Protein AF-A0A371QA89-F1 (afdb_monomer_lite)

Foldseek 3Di:
DVCPVCVLVVLLVVLVVVVVVCLVVVAQEEEAEQPCCPPNVDDLLSNLVSNCCQAHDPHVCDVVHPYYHHPYDDPDPVDPNVVSNVVRD

InterPro domains:
  IPR012664 Conserved hypothetical protein CHP02452 [TIGR02452] (4-86)
  IPR043472 Macro domain-like [G3DSA:3.40.220.10] (2-89)

Secondary structure (DSSP, 8-state):
-TTGGGHHHHHHHHHHHHHHHHHHTT--EEEE--TT-STT---HHHHHHHHHHHHSTT-TTTT-SSEEEE------TT-HHHHHHHHH-

Organism: Streptomyces inhibens (NCBI:txid2293571)

Radius of gyration: 13.27 Å; chains: 1; bounding box: 38×32×31 Å

Sequence (89 aa):
PAEAGRVPAALAARAERVLEAAAAGGHGQLVLGAWGCGVFRNEPADVAGAFAAALLNGGRFAGRFDRVVFAVLDRREDSPTRAAFAEVF

pLDDT: mean 96.03, std 4.85, range [64.12, 98.81]

Structure (mmCIF, N/CA/C/O backbone):
data_AF-A0A371QA89-F1
#
_entry.id   AF-A0A371QA89-F1
#
loop_
_atom_site.group_PDB
_atom_site.id
_atom_site.type_symbol
_atom_site.label_atom_id
_atom_site.label_alt_id
_atom_site.label_comp_id
_atom_site.label_asym_id
_atom_site.label_entity_id
_atom_site.label_seq_id
_atom_site.pdbx_PDB_ins_code
_atom_site.Cartn_x
_atom_site.Cartn_y
_atom_site.Cartn_z
_atom_site.occupancy
_atom_site.B_iso_or_equiv
_atom_site.auth_seq_id
_atom_site.auth_comp_id
_atom_site.auth_asym_id
_atom_site.auth_atom_id
_atom_site.pdbx_PDB_model_num
ATOM 1 N N . PRO A 1 1 ? 23.075 5.654 -8.637 1.00 64.12 1 PRO A N 1
ATOM 2 C CA . PRO A 1 1 ? 23.540 4.638 -7.656 1.00 64.12 1 PRO A CA 1
ATOM 3 C C . PRO A 1 1 ? 23.728 5.201 -6.242 1.00 64.12 1 PRO A C 1
ATOM 5 O O . PRO A 1 1 ? 23.180 4.627 -5.313 1.00 64.12 1 PRO A O 1
ATOM 8 N N . ALA A 1 2 ? 24.438 6.328 -6.086 1.00 81.00 2 ALA A N 1
ATOM 9 C CA . ALA A 1 2 ? 24.776 6.905 -4.777 1.00 81.00 2 ALA A CA 1
ATOM 10 C C . ALA A 1 2 ? 23.560 7.200 -3.869 1.00 81.00 2 ALA A C 1
ATOM 12 O O . ALA A 1 2 ? 23.630 6.997 -2.666 1.00 81.00 2 ALA A O 1
ATOM 13 N N . GLU A 1 3 ? 22.418 7.584 -4.445 1.00 86.38 3 GLU A N 1
ATOM 14 C CA . GLU A 1 3 ? 21.208 7.929 -3.680 1.00 86.38 3 GLU A CA 1
ATOM 15 C C . GLU A 1 3 ? 20.256 6.741 -3.432 1.00 86.38 3 GLU A C 1
ATOM 17 O O . GLU A 1 3 ? 19.214 6.916 -2.803 1.00 86.38 3 GLU A O 1
ATOM 22 N N . ALA A 1 4 ? 20.568 5.532 -3.920 1.00 82.12 4 ALA A N 1
ATOM 23 C CA . ALA A 1 4 ? 19.643 4.392 -3.855 1.00 82.12 4 ALA A CA 1
ATOM 24 C C . ALA A 1 4 ? 19.252 4.022 -2.411 1.00 82.12 4 ALA A C 1
ATOM 26 O O . ALA A 1 4 ? 18.101 3.678 -2.155 1.00 82.12 4 ALA A O 1
ATOM 27 N N . GLY A 1 5 ? 20.164 4.202 -1.450 1.00 89.06 5 GLY A N 1
ATOM 28 C CA . GLY A 1 5 ? 19.888 3.975 -0.028 1.00 89.06 5 GLY A CA 1
ATOM 29 C C . GLY A 1 5 ? 18.813 4.893 0.570 1.00 89.06 5 GLY A C 1
ATOM 30 O O . GLY A 1 5 ? 18.319 4.625 1.659 1.00 89.06 5 GLY A O 1
ATOM 31 N N . ARG A 1 6 ? 18.405 5.963 -0.128 1.00 93.38 6 ARG A N 1
ATOM 32 C CA . ARG A 1 6 ? 17.340 6.874 0.328 1.00 93.38 6 ARG A CA 1
ATOM 33 C C . ARG A 1 6 ? 15.941 6.421 -0.077 1.00 93.38 6 ARG A C 1
ATOM 35 O O . ARG A 1 6 ? 14.965 6.997 0.405 1.00 93.38 6 ARG A O 1
ATOM 42 N N . VAL A 1 7 ? 15.828 5.423 -0.956 1.00 92.88 7 VAL A N 1
ATOM 43 C CA . VAL A 1 7 ? 14.538 4.948 -1.473 1.00 92.88 7 VAL A CA 1
ATOM 44 C C . VAL A 1 7 ? 13.622 4.442 -0.352 1.00 92.88 7 VAL A C 1
ATOM 46 O O . VAL A 1 7 ? 12.490 4.930 -0.305 1.00 92.88 7 VAL A O 1
ATOM 49 N N . PRO A 1 8 ? 14.066 3.591 0.599 1.00 93.19 8 PRO A N 1
ATOM 50 C CA . PRO A 1 8 ? 13.187 3.102 1.665 1.00 93.19 8 PRO A CA 1
ATOM 51 C C . PRO A 1 8 ? 12.617 4.231 2.534 1.00 93.19 8 PRO A C 1
ATOM 53 O O . PRO A 1 8 ? 11.409 4.310 2.750 1.00 93.19 8 PRO A O 1
ATOM 56 N N . ALA A 1 9 ? 13.460 5.183 2.949 1.00 94.94 9 ALA A N 1
ATOM 57 C CA . ALA A 1 9 ? 13.019 6.333 3.740 1.00 94.94 9 ALA A CA 1
ATOM 58 C C . ALA A 1 9 ? 12.030 7.223 2.964 1.00 94.94 9 ALA A C 1
ATOM 60 O O . ALA A 1 9 ? 11.025 7.679 3.511 1.00 94.94 9 ALA A O 1
ATOM 61 N N . ALA A 1 10 ? 12.278 7.444 1.669 1.00 96.62 10 ALA A N 1
ATOM 62 C CA . ALA A 1 10 ? 11.371 8.204 0.815 1.00 96.62 10 ALA A CA 1
ATOM 63 C C . ALA A 1 10 ? 10.047 7.469 0.541 1.00 96.62 10 ALA A C 1
ATOM 65 O O . ALA A 1 10 ? 9.032 8.128 0.302 1.00 96.62 10 ALA A O 1
ATOM 66 N N . LEU A 1 11 ? 10.042 6.132 0.523 1.00 96.50 11 LEU A N 1
ATOM 67 C CA . LEU A 1 11 ? 8.828 5.320 0.415 1.00 96.50 11 LEU A CA 1
ATOM 68 C C . LEU A 1 11 ? 7.991 5.426 1.686 1.00 96.50 11 LEU A C 1
ATOM 70 O O . LEU A 1 11 ? 6.830 5.813 1.583 1.00 96.50 11 LEU A O 1
ATOM 74 N N . ALA A 1 12 ? 8.587 5.198 2.858 1.00 96.88 12 ALA A N 1
ATOM 75 C CA . ALA A 1 12 ? 7.906 5.321 4.148 1.00 96.88 12 ALA A CA 1
ATOM 76 C C . ALA A 1 12 ? 7.271 6.710 4.326 1.00 96.88 12 ALA A C 1
ATOM 78 O O . ALA A 1 12 ? 6.064 6.839 4.527 1.00 96.88 12 ALA A O 1
ATOM 79 N N . ALA A 1 13 ? 8.059 7.768 4.109 1.00 98.06 13 ALA A N 1
ATOM 80 C CA . ALA A 1 13 ? 7.592 9.143 4.250 1.00 98.06 13 ALA A CA 1
ATOM 81 C C . ALA A 1 13 ? 6.441 9.501 3.289 1.00 98.06 13 ALA A C 1
ATOM 83 O O . ALA A 1 13 ? 5.606 10.352 3.609 1.00 98.06 13 ALA A O 1
ATOM 84 N N . ARG A 1 14 ? 6.394 8.904 2.092 1.00 97.94 14 ARG A N 1
ATOM 85 C CA . ARG A 1 14 ? 5.304 9.141 1.133 1.00 97.94 14 ARG A CA 1
ATOM 86 C C . ARG A 1 14 ? 4.091 8.255 1.398 1.00 97.94 14 ARG A C 1
ATOM 88 O O . ARG A 1 14 ? 2.983 8.757 1.251 1.00 97.94 14 ARG A O 1
ATOM 95 N N . ALA A 1 15 ? 4.280 7.006 1.819 1.00 98.38 15 ALA A N 1
ATOM 96 C CA . ALA A 1 15 ? 3.188 6.126 2.231 1.00 98.38 15 ALA A CA 1
ATOM 97 C C . ALA A 1 15 ? 2.369 6.777 3.355 1.00 98.38 15 ALA A C 1
ATOM 99 O O . ALA A 1 15 ? 1.152 6.894 3.231 1.00 98.38 15 ALA A O 1
ATOM 100 N N . GLU A 1 16 ? 3.033 7.326 4.378 1.00 98.38 16 GLU A N 1
ATOM 101 C CA . GLU A 1 16 ? 2.354 8.080 5.439 1.00 98.38 16 GLU A CA 1
ATOM 102 C C . GLU A 1 16 ? 1.557 9.272 4.908 1.00 98.38 16 GLU A C 1
ATOM 104 O O . GLU A 1 16 ? 0.422 9.475 5.320 1.00 98.38 16 GLU A O 1
ATOM 109 N N . ARG A 1 17 ? 2.113 10.045 3.968 1.00 98.75 17 ARG A N 1
ATOM 110 C CA . ARG A 1 17 ? 1.419 11.205 3.383 1.00 98.75 17 ARG A CA 1
ATOM 111 C C . ARG A 1 17 ? 0.181 10.807 2.580 1.00 98.75 17 ARG A C 1
ATOM 113 O O . ARG A 1 17 ? -0.807 11.533 2.600 1.00 98.75 17 ARG A O 1
ATOM 120 N N . VAL A 1 18 ? 0.216 9.667 1.885 1.00 98.62 18 VAL A N 1
ATOM 121 C CA . VAL A 1 18 ? -0.964 9.126 1.188 1.00 98.62 18 VAL A CA 1
ATOM 122 C C . VAL A 1 18 ? -2.061 8.783 2.196 1.00 98.62 18 VAL A C 1
ATOM 124 O O . VAL A 1 18 ? -3.212 9.171 2.004 1.00 98.62 18 VAL A O 1
ATOM 127 N N . LEU A 1 19 ? -1.706 8.104 3.290 1.00 98.75 19 LEU A N 1
ATOM 128 C CA . LEU A 1 19 ? -2.653 7.755 4.351 1.00 98.75 19 LEU A CA 1
ATOM 129 C C . LEU A 1 19 ? -3.176 9.001 5.079 1.00 98.75 19 LEU A C 1
ATOM 131 O O . LEU A 1 19 ? -4.366 9.095 5.362 1.00 98.75 19 LEU A O 1
ATOM 135 N N . GLU A 1 20 ? -2.318 9.988 5.324 1.00 98.75 20 GLU A N 1
ATOM 136 C CA . GLU A 1 20 ? -2.686 11.273 5.919 1.00 98.75 20 GLU A CA 1
ATOM 137 C C . GLU A 1 20 ? -3.710 12.017 5.068 1.00 98.75 20 GLU A C 1
ATOM 139 O O . GLU A 1 20 ? -4.742 12.443 5.584 1.00 98.75 20 GLU A O 1
ATOM 144 N N . ALA A 1 21 ? -3.470 12.112 3.758 1.00 98.81 21 ALA A N 1
ATOM 145 C CA . ALA A 1 21 ? -4.410 12.722 2.829 1.00 98.81 21 ALA A CA 1
ATOM 146 C C . ALA A 1 21 ? -5.757 11.982 2.825 1.00 98.81 21 ALA A C 1
ATOM 148 O O . ALA A 1 21 ? -6.810 12.617 2.873 1.00 98.81 21 ALA A O 1
ATOM 149 N N . ALA A 1 22 ? -5.736 10.646 2.832 1.00 98.62 22 ALA A N 1
ATOM 150 C CA . ALA A 1 22 ? -6.955 9.848 2.867 1.00 98.62 22 ALA A CA 1
ATOM 151 C C . ALA A 1 22 ? -7.748 10.037 4.173 1.00 98.62 22 ALA A C 1
ATOM 153 O O . ALA A 1 22 ? -8.970 10.203 4.146 1.00 98.62 22 ALA A O 1
ATOM 154 N N . ALA A 1 23 ? -7.053 10.070 5.312 1.00 98.50 23 ALA A N 1
ATOM 155 C CA . ALA A 1 23 ? -7.652 10.304 6.619 1.00 98.50 23 ALA A CA 1
ATOM 156 C C . ALA A 1 23 ? -8.231 11.722 6.741 1.00 98.50 23 ALA A C 1
ATOM 158 O O . ALA A 1 23 ? -9.331 11.883 7.274 1.00 98.50 23 ALA A O 1
ATOM 159 N N . ALA A 1 24 ? -7.523 12.736 6.235 1.00 98.50 24 ALA A N 1
ATOM 160 C CA . ALA A 1 24 ? -7.999 14.119 6.198 1.00 98.50 24 ALA A CA 1
ATOM 161 C C . ALA A 1 24 ? -9.225 14.280 5.284 1.00 98.50 24 ALA A C 1
ATOM 163 O O . ALA A 1 24 ? -10.127 15.052 5.593 1.00 98.50 24 ALA A O 1
ATOM 164 N N . GLY A 1 25 ? -9.289 13.504 4.198 1.00 98.38 25 GLY A N 1
ATOM 165 C CA . GLY A 1 25 ? -10.443 13.431 3.300 1.00 98.38 25 GLY A CA 1
ATOM 166 C C . GLY A 1 25 ? -11.643 12.650 3.851 1.00 98.38 25 GLY A C 1
ATOM 167 O O . GLY A 1 25 ? -12.670 12.573 3.184 1.00 98.38 25 GLY A O 1
ATOM 168 N N . GLY A 1 26 ? -11.542 12.056 5.046 1.00 98.06 26 GLY A N 1
ATOM 169 C CA . GLY A 1 26 ? -12.636 11.293 5.654 1.00 98.06 26 GLY A CA 1
ATOM 170 C C . GLY A 1 26 ? -12.885 9.921 5.018 1.00 98.06 26 GLY A C 1
ATOM 171 O O . GLY A 1 26 ? -13.940 9.330 5.236 1.00 98.06 26 GLY A O 1
ATOM 172 N N . HIS A 1 27 ? -11.938 9.386 4.245 1.00 98.50 27 HIS A N 1
ATOM 173 C CA . HIS A 1 27 ? -12.081 8.060 3.649 1.00 98.50 27 HIS A CA 1
ATOM 174 C C . HIS A 1 27 ? -11.843 6.967 4.697 1.00 98.50 27 HIS A C 1
ATOM 176 O O . HIS A 1 27 ? -10.751 6.867 5.250 1.00 98.50 27 HIS A O 1
ATOM 182 N N . GLY A 1 28 ? -12.857 6.136 4.955 1.00 97.56 28 GLY A N 1
ATOM 183 C CA . GLY A 1 28 ? -12.753 4.959 5.833 1.00 97.56 28 GLY A CA 1
ATOM 184 C C . GLY A 1 28 ? -12.264 3.693 5.120 1.00 97.56 28 GLY A C 1
ATOM 185 O O . GLY A 1 28 ? -11.765 2.776 5.765 1.00 97.56 28 GLY A O 1
ATOM 186 N N . GLN A 1 29 ? -12.360 3.635 3.788 1.00 98.62 29 GLN A N 1
ATOM 187 C CA . GLN A 1 29 ? -12.000 2.458 2.994 1.00 98.62 29 GLN A CA 1
ATOM 188 C C . GLN A 1 29 ? -10.991 2.809 1.905 1.00 98.62 29 GLN A C 1
ATOM 190 O O . GLN A 1 29 ? -11.218 3.744 1.138 1.00 98.62 29 GLN A O 1
ATOM 195 N N . LEU A 1 30 ? -9.903 2.041 1.815 1.00 98.75 30 LEU A N 1
ATOM 196 C CA . LEU A 1 30 ? -8.819 2.264 0.859 1.00 98.75 30 LEU A CA 1
ATOM 197 C C . LEU A 1 30 ? -8.565 1.039 -0.017 1.00 98.75 30 LEU A C 1
ATOM 199 O O . LEU A 1 30 ? -8.559 -0.097 0.459 1.00 98.75 30 LEU A O 1
ATOM 203 N N . VAL A 1 31 ? -8.261 1.295 -1.289 1.00 98.56 31 VAL A N 1
ATOM 204 C CA . VAL A 1 31 ? -7.643 0.321 -2.192 1.00 98.56 31 VAL A CA 1
ATOM 205 C C . VAL A 1 31 ? -6.241 0.816 -2.527 1.00 98.56 31 VAL A C 1
ATOM 207 O O . VAL A 1 31 ? -6.072 1.877 -3.125 1.00 98.56 31 VAL A O 1
ATOM 210 N N . LEU A 1 32 ? -5.244 0.047 -2.111 1.00 98.56 32 LEU A N 1
ATOM 211 C CA . LEU A 1 32 ? -3.819 0.270 -2.336 1.00 98.56 32 LEU A CA 1
ATOM 212 C C . LEU A 1 32 ? -3.259 -0.865 -3.210 1.00 98.56 32 LEU A C 1
ATOM 214 O O . LEU A 1 32 ? -4.007 -1.694 -3.728 1.00 98.56 32 LEU A O 1
ATOM 218 N N .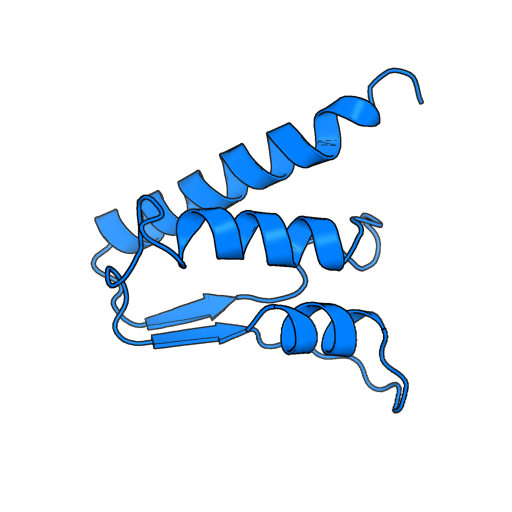 GLY A 1 33 ? -1.939 -0.933 -3.379 1.00 98.00 33 GLY A N 1
ATOM 219 C CA . GLY A 1 33 ? -1.301 -2.017 -4.122 1.00 98.00 33 GLY A CA 1
ATOM 220 C C . GLY A 1 33 ? 0.217 -1.892 -4.174 1.00 98.00 33 GLY A C 1
ATOM 221 O O . GLY A 1 33 ? 0.817 -1.134 -3.412 1.00 98.00 33 GLY A O 1
ATOM 222 N N . ALA A 1 34 ? 0.824 -2.622 -5.110 1.00 97.69 34 ALA A N 1
ATOM 223 C CA . ALA A 1 34 ? 2.268 -2.697 -5.325 1.00 97.69 34 ALA A CA 1
ATOM 224 C C . ALA A 1 34 ? 2.849 -1.406 -5.939 1.00 97.69 34 ALA A C 1
ATOM 226 O O . ALA A 1 34 ? 3.256 -1.351 -7.105 1.00 97.69 34 ALA A O 1
ATOM 227 N N . TRP A 1 35 ? 2.829 -0.329 -5.152 1.00 97.81 35 TRP A N 1
ATOM 228 C CA . TRP A 1 35 ? 3.158 1.023 -5.588 1.00 97.81 35 TRP A CA 1
ATOM 229 C C . TRP A 1 35 ? 4.616 1.153 -6.048 1.00 97.81 35 TRP A C 1
ATOM 231 O O . TRP A 1 35 ? 5.566 1.173 -5.266 1.00 97.81 35 TRP A O 1
ATOM 241 N N . GLY A 1 36 ? 4.788 1.277 -7.365 1.00 96.62 36 GLY A N 1
ATOM 242 C CA . GLY A 1 36 ? 6.097 1.416 -7.997 1.00 96.62 36 GLY A CA 1
ATOM 243 C C . GLY A 1 36 ? 6.894 0.112 -8.121 1.00 96.62 36 GLY A C 1
ATOM 244 O O . GLY A 1 36 ? 8.058 0.166 -8.500 1.00 96.62 36 GLY A O 1
ATOM 245 N N . CYS A 1 37 ? 6.293 -1.056 -7.880 1.00 96.69 37 CYS A N 1
ATOM 246 C CA . CYS A 1 37 ? 6.985 -2.348 -8.007 1.00 96.69 37 CYS A CA 1
ATOM 247 C C . CYS A 1 37 ? 7.150 -2.847 -9.456 1.00 96.69 37 CYS A C 1
ATOM 249 O O . CYS A 1 37 ? 7.813 -3.847 -9.692 1.00 96.69 37 CYS A O 1
ATOM 251 N N . GLY A 1 38 ? 6.539 -2.168 -10.433 1.00 94.44 38 GLY A N 1
ATOM 252 C CA . GLY A 1 38 ? 6.696 -2.463 -11.860 1.00 94.44 38 GLY A CA 1
ATOM 253 C C . GLY A 1 38 ? 7.883 -1.717 -12.474 1.00 94.44 38 GLY A C 1
ATOM 254 O O . GLY A 1 38 ? 9.036 -1.930 -12.117 1.00 94.44 38 GLY A O 1
ATOM 255 N N . VAL A 1 39 ? 7.600 -0.782 -13.384 1.00 95.75 39 VAL A N 1
ATOM 256 C CA . VAL A 1 39 ? 8.625 -0.008 -14.118 1.00 95.75 39 VAL A CA 1
ATOM 257 C C . VAL A 1 39 ? 9.584 0.755 -13.194 1.00 95.75 39 VAL A C 1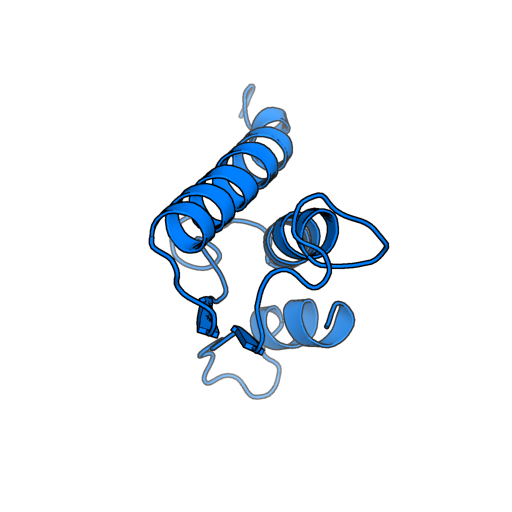
ATOM 259 O O . VAL A 1 39 ? 10.760 0.902 -13.518 1.00 95.75 39 VAL A O 1
ATOM 262 N N . PHE A 1 40 ? 9.113 1.225 -12.036 1.00 95.12 40 PHE A N 1
ATOM 263 C CA . PHE A 1 40 ? 9.955 1.950 -11.076 1.00 95.12 40 PHE A CA 1
ATOM 264 C C . PHE A 1 40 ? 10.847 1.042 -10.230 1.00 95.12 40 PHE A C 1
ATOM 266 O O . PHE A 1 40 ? 11.778 1.549 -9.609 1.00 95.12 40 PHE A O 1
ATOM 273 N N . ARG A 1 41 ? 10.632 -0.280 -10.284 1.00 95.12 41 ARG A N 1
ATOM 274 C CA . ARG A 1 41 ? 11.477 -1.297 -9.649 1.00 95.12 41 ARG A CA 1
ATOM 275 C C . ARG A 1 41 ? 11.691 -1.070 -8.147 1.00 95.12 41 ARG A C 1
ATOM 277 O O . ARG A 1 41 ? 12.785 -1.302 -7.649 1.00 95.12 41 ARG A O 1
ATOM 284 N N . ASN A 1 42 ? 10.670 -0.597 -7.430 1.00 96.38 42 ASN A N 1
ATOM 285 C CA . ASN A 1 42 ? 10.686 -0.678 -5.971 1.00 96.38 42 ASN A CA 1
ATOM 286 C C . ASN A 1 42 ? 10.574 -2.145 -5.550 1.00 96.38 42 ASN A C 1
ATOM 288 O O . ASN A 1 42 ? 9.736 -2.872 -6.090 1.00 96.38 42 ASN A O 1
ATOM 292 N N . GLU A 1 43 ? 11.341 -2.546 -4.543 1.00 96.50 43 GLU A N 1
ATOM 293 C CA . GLU A 1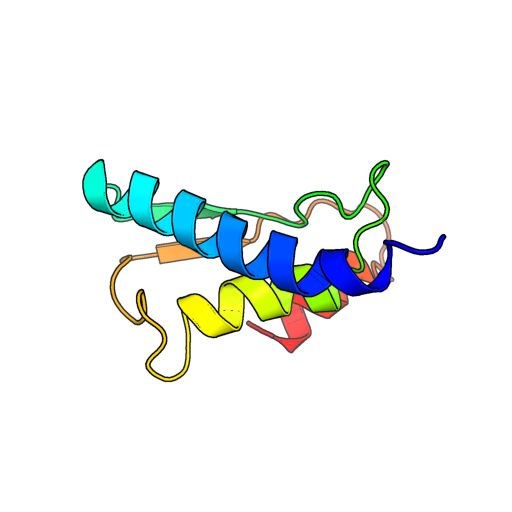 43 ? 11.209 -3.876 -3.955 1.00 96.50 43 GLU A CA 1
ATOM 294 C C . GLU A 1 43 ? 9.819 -4.034 -3.305 1.00 96.50 43 GLU A C 1
ATOM 296 O O . GLU A 1 43 ? 9.430 -3.200 -2.480 1.00 96.50 43 GLU A O 1
ATOM 301 N N . PRO A 1 44 ? 9.028 -5.068 -3.663 1.00 97.50 44 PRO A N 1
ATOM 302 C CA . PRO A 1 44 ? 7.680 -5.260 -3.121 1.00 97.50 44 PRO A CA 1
ATOM 303 C C . PRO A 1 44 ? 7.626 -5.346 -1.596 1.00 97.50 44 PRO A C 1
ATOM 305 O O . PRO A 1 44 ? 6.714 -4.781 -0.994 1.00 97.50 44 PRO A O 1
ATOM 308 N N . ALA A 1 45 ? 8.617 -5.998 -0.983 1.00 97.69 45 ALA A N 1
ATOM 309 C CA . ALA A 1 45 ? 8.724 -6.117 0.467 1.00 97.69 45 ALA A CA 1
ATOM 310 C C . ALA A 1 45 ? 8.917 -4.749 1.145 1.00 97.69 45 ALA A C 1
ATOM 312 O O . ALA A 1 45 ? 8.268 -4.473 2.151 1.00 97.69 45 ALA A O 1
ATOM 313 N N . ASP A 1 46 ? 9.722 -3.855 0.558 1.00 97.69 46 ASP A N 1
ATOM 314 C CA . ASP A 1 46 ? 9.920 -2.498 1.084 1.00 97.69 46 ASP A CA 1
ATOM 315 C C . ASP A 1 46 ? 8.628 -1.676 1.014 1.00 97.69 46 ASP A C 1
ATOM 317 O O . ASP A 1 46 ? 8.301 -0.931 1.939 1.00 97.69 46 ASP A O 1
ATOM 321 N N . VAL A 1 47 ? 7.861 -1.811 -0.074 1.00 98.31 47 VAL A N 1
ATOM 322 C CA . VAL A 1 47 ? 6.582 -1.102 -0.235 1.00 98.31 47 VAL A CA 1
ATOM 323 C C . VAL A 1 47 ? 5.529 -1.643 0.734 1.00 98.31 47 VAL A C 1
ATOM 325 O O . VAL A 1 47 ? 4.859 -0.852 1.399 1.00 98.31 47 VAL A O 1
ATOM 328 N N . ALA A 1 48 ? 5.392 -2.968 0.845 1.00 98.44 48 ALA A N 1
ATOM 329 C CA . ALA A 1 48 ? 4.481 -3.599 1.799 1.00 98.44 48 ALA A CA 1
ATOM 330 C C . ALA A 1 48 ? 4.847 -3.217 3.243 1.00 98.44 48 ALA A C 1
ATOM 332 O O . ALA A 1 48 ? 3.983 -2.771 3.999 1.00 98.44 48 ALA A O 1
ATOM 333 N N . GLY A 1 49 ? 6.136 -3.282 3.590 1.00 98.19 49 GLY A N 1
ATOM 334 C CA . GLY A 1 49 ? 6.666 -2.889 4.894 1.00 98.19 49 GLY A CA 1
ATOM 335 C C . GLY A 1 49 ? 6.430 -1.415 5.225 1.00 98.19 49 GLY A C 1
ATOM 336 O O . GLY A 1 49 ? 6.028 -1.097 6.344 1.00 98.19 49 GLY A O 1
ATOM 337 N N . ALA A 1 50 ? 6.593 -0.509 4.255 1.00 98.31 50 ALA A N 1
ATOM 338 C CA . ALA A 1 50 ? 6.316 0.916 4.441 1.00 98.31 50 ALA A CA 1
ATOM 339 C C . ALA A 1 50 ? 4.847 1.182 4.816 1.00 98.31 50 ALA A C 1
ATOM 341 O O . ALA A 1 50 ? 4.573 1.985 5.708 1.00 98.31 50 ALA A O 1
ATOM 342 N N . PHE A 1 51 ? 3.898 0.494 4.173 1.00 98.75 51 PHE A N 1
ATOM 343 C CA . PHE A 1 51 ? 2.487 0.591 4.552 1.00 98.75 51 PHE A CA 1
ATOM 344 C C . PHE A 1 51 ? 2.197 -0.107 5.884 1.00 98.75 51 PHE A C 1
ATOM 346 O O . PHE A 1 51 ? 1.455 0.437 6.702 1.00 98.75 51 PHE A O 1
ATOM 353 N N . ALA A 1 52 ? 2.792 -1.274 6.135 1.00 98.44 52 ALA A N 1
ATOM 354 C CA . ALA A 1 52 ? 2.591 -2.030 7.367 1.00 98.44 52 ALA A CA 1
ATOM 355 C C . ALA A 1 52 ? 3.059 -1.255 8.603 1.00 98.44 52 ALA A C 1
ATOM 357 O O . ALA A 1 52 ? 2.331 -1.194 9.589 1.00 98.44 52 ALA A O 1
ATOM 358 N N . ALA A 1 53 ? 4.214 -0.588 8.530 1.00 98.25 53 ALA A N 1
ATOM 359 C CA . ALA A 1 53 ? 4.727 0.252 9.612 1.00 98.25 53 ALA A CA 1
ATOM 360 C C . ALA A 1 53 ? 3.754 1.382 10.000 1.00 98.25 53 ALA A C 1
ATOM 362 O O . ALA A 1 53 ? 3.683 1.777 11.162 1.00 98.25 53 ALA A O 1
ATOM 363 N N . ALA A 1 54 ? 2.986 1.892 9.036 1.00 98.25 54 ALA A N 1
ATOM 364 C CA . ALA A 1 54 ? 2.006 2.943 9.268 1.00 98.25 54 ALA A CA 1
ATOM 365 C C . ALA A 1 54 ? 0.634 2.405 9.721 1.00 98.25 54 ALA A C 1
ATOM 367 O O . ALA A 1 54 ? -0.056 3.086 10.480 1.00 98.25 54 ALA A O 1
ATOM 368 N N . LEU A 1 55 ? 0.231 1.217 9.254 1.00 98.56 55 LEU A N 1
ATOM 369 C CA . LEU A 1 55 ? -1.122 0.660 9.412 1.00 98.56 55 LEU A CA 1
ATOM 370 C C . LEU A 1 55 ? -1.260 -0.403 10.511 1.00 98.56 55 LEU A C 1
ATOM 372 O O . LEU A 1 55 ? -2.369 -0.618 10.997 1.00 98.56 55 LEU A O 1
ATOM 376 N N . LEU A 1 56 ? -0.184 -1.096 10.880 1.00 97.88 56 LEU A N 1
ATOM 377 C CA . LEU A 1 56 ? -0.201 -2.228 11.812 1.00 97.88 56 LEU A CA 1
ATOM 378 C C . LEU A 1 56 ? 0.560 -1.898 13.106 1.00 97.88 56 LEU A C 1
ATOM 380 O O . LEU A 1 56 ? 1.266 -0.898 13.186 1.00 97.88 56 LEU A O 1
ATOM 384 N N . ASN A 1 57 ? 0.422 -2.752 14.127 1.00 95.19 57 ASN A N 1
ATOM 385 C CA . ASN A 1 57 ? 1.253 -2.773 15.344 1.00 95.19 57 ASN A CA 1
ATOM 386 C C . ASN 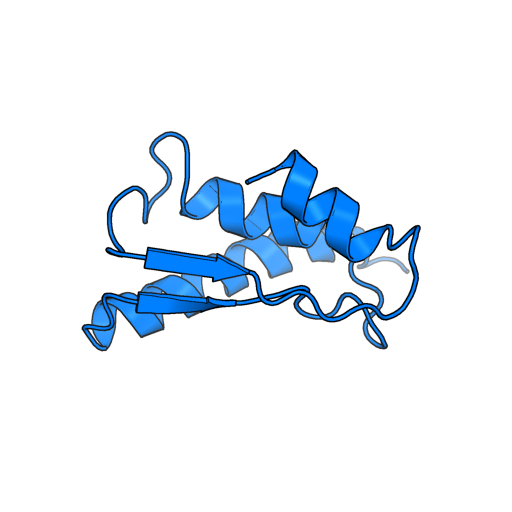A 1 57 ? 1.440 -1.415 16.058 1.00 95.19 57 ASN A C 1
ATOM 388 O O . ASN A 1 57 ? 2.521 -1.113 16.556 1.00 95.19 57 ASN A O 1
ATOM 392 N N . GLY A 1 58 ? 0.388 -0.591 16.119 1.00 95.88 58 GLY A N 1
ATOM 393 C CA . GLY A 1 58 ? 0.443 0.725 16.770 1.00 95.88 58 GLY A CA 1
ATOM 394 C C . GLY A 1 58 ? 1.065 1.837 15.918 1.00 95.88 58 GLY A C 1
ATOM 395 O O . GLY A 1 58 ? 1.365 2.907 16.444 1.00 95.88 58 GLY A O 1
ATOM 396 N N . GLY A 1 59 ? 1.243 1.608 14.613 1.00 97.62 59 GLY A N 1
ATOM 397 C CA . GLY A 1 59 ? 1.596 2.647 13.650 1.00 97.62 59 GLY A CA 1
ATOM 398 C C . GLY A 1 59 ? 0.610 3.822 13.658 1.00 97.62 59 GLY A C 1
ATOM 399 O O . GLY A 1 59 ? -0.525 3.711 14.125 1.00 97.62 59 GLY A O 1
ATOM 400 N N . ARG A 1 60 ? 1.033 4.968 13.109 1.00 97.94 60 ARG A N 1
ATOM 401 C CA . ARG A 1 60 ? 0.290 6.247 13.151 1.00 97.94 60 ARG A CA 1
ATOM 402 C C . ARG A 1 60 ? -1.167 6.149 12.670 1.00 97.94 60 ARG A C 1
ATOM 404 O O . ARG A 1 60 ? -2.006 6.928 13.115 1.00 97.94 60 ARG A O 1
ATOM 411 N N . PHE A 1 61 ? -1.462 5.219 11.764 1.00 98.44 61 PHE A N 1
ATOM 412 C CA . PHE A 1 61 ? -2.786 4.999 11.179 1.00 98.44 61 PHE A CA 1
ATOM 413 C C . PHE A 1 61 ? -3.395 3.645 11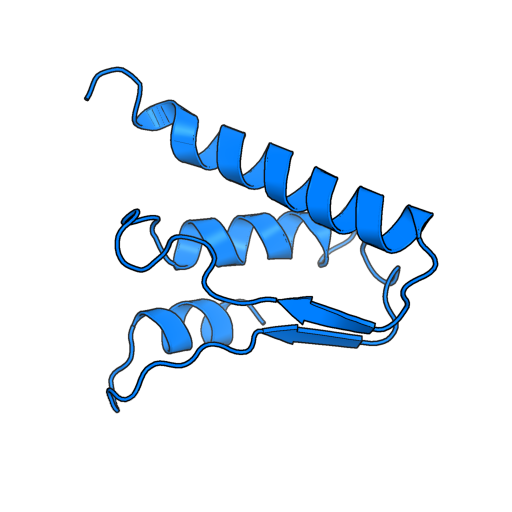.574 1.00 98.44 61 PHE A C 1
ATOM 415 O O . PHE A 1 61 ? -4.367 3.207 10.953 1.00 98.44 61 PHE A O 1
ATOM 422 N N . ALA A 1 62 ? -2.856 2.979 12.598 1.00 97.94 62 ALA A N 1
ATOM 423 C CA . ALA A 1 62 ? -3.407 1.730 13.102 1.00 97.94 62 ALA A CA 1
ATOM 424 C C . ALA A 1 62 ? -4.860 1.921 13.558 1.00 97.94 62 ALA A C 1
ATOM 426 O O . ALA A 1 62 ? -5.171 2.807 14.351 1.00 97.94 62 ALA A O 1
ATOM 427 N N . GLY A 1 63 ? -5.764 1.112 12.998 1.00 96.88 63 GLY A N 1
ATOM 428 C CA . GLY A 1 63 ? -7.205 1.204 13.255 1.00 96.88 63 GLY A CA 1
ATOM 429 C C . GLY A 1 63 ? -7.886 2.465 12.705 1.00 96.88 63 GLY A C 1
ATOM 430 O O . GLY A 1 63 ? -9.054 2.694 13.002 1.00 96.88 63 GLY A O 1
ATOM 431 N N . ARG A 1 64 ? -7.194 3.299 11.912 1.00 98.06 64 ARG A N 1
ATOM 432 C CA . ARG A 1 64 ? -7.765 4.550 11.380 1.00 98.06 64 ARG A CA 1
ATOM 433 C C . ARG A 1 64 ? -8.762 4.326 10.240 1.00 98.06 64 ARG A C 1
ATOM 435 O O . ARG A 1 64 ? -9.633 5.174 10.041 1.00 98.06 64 ARG A O 1
ATOM 442 N N . PHE A 1 65 ? -8.601 3.246 9.483 1.00 98.56 65 PHE A N 1
ATOM 443 C CA . PHE A 1 65 ? -9.425 2.892 8.328 1.00 98.56 65 PHE A CA 1
ATOM 444 C C . PHE A 1 65 ? -10.243 1.639 8.646 1.00 98.56 65 PHE A C 1
ATOM 446 O O . PHE A 1 65 ? -9.694 0.673 9.171 1.00 98.56 65 PHE A O 1
ATOM 453 N N . ASP A 1 66 ? -11.523 1.634 8.276 1.00 98.25 66 ASP A N 1
ATOM 454 C CA . ASP A 1 66 ? -12.428 0.491 8.442 1.00 98.25 66 ASP A CA 1
ATOM 455 C C . ASP A 1 66 ? -11.987 -0.701 7.585 1.00 98.25 66 ASP A C 1
ATOM 457 O O . ASP A 1 66 ? -12.180 -1.861 7.952 1.00 98.25 66 ASP A O 1
ATOM 461 N N . ARG A 1 67 ? -11.417 -0.420 6.404 1.00 98.44 67 ARG A N 1
ATOM 462 C CA . ARG A 1 67 ? -10.936 -1.450 5.481 1.00 98.44 67 ARG A CA 1
ATOM 463 C C . ARG A 1 67 ? -9.806 -0.941 4.599 1.00 98.44 67 ARG A C 1
ATOM 465 O O . ARG A 1 67 ? -9.943 0.079 3.930 1.00 98.44 67 ARG A O 1
ATOM 472 N N . VAL A 1 68 ? -8.732 -1.716 4.504 1.00 98.56 68 VAL A N 1
ATOM 473 C CA . VAL A 1 68 ? -7.662 -1.508 3.524 1.00 98.56 68 VAL A CA 1
ATOM 474 C C . VAL A 1 68 ? -7.518 -2.778 2.698 1.00 98.56 68 VAL A C 1
ATOM 476 O O . VAL A 1 68 ? -7.432 -3.872 3.248 1.00 98.56 68 VAL A O 1
ATOM 479 N N . VAL A 1 69 ? -7.529 -2.643 1.374 1.00 98.62 69 VAL A N 1
ATOM 480 C CA . VAL A 1 69 ? -7.318 -3.750 0.433 1.00 98.62 69 VAL A CA 1
ATOM 481 C C . VAL A 1 69 ? -6.079 -3.458 -0.399 1.00 98.62 69 VAL A C 1
ATOM 483 O O . VAL A 1 69 ? -6.010 -2.416 -1.044 1.00 98.62 69 VAL A O 1
ATOM 486 N N . PHE A 1 70 ? -5.131 -4.391 -0.447 1.00 98.56 70 PHE A N 1
ATOM 487 C CA . PHE A 1 70 ? -4.009 -4.338 -1.385 1.00 98.56 70 PHE A CA 1
ATOM 488 C C . PHE A 1 70 ? -4.363 -5.106 -2.663 1.00 98.56 70 PHE A C 1
ATOM 490 O O . PHE A 1 70 ? -4.231 -6.326 -2.739 1.00 98.56 70 PHE A O 1
ATOM 497 N N . ALA A 1 71 ? -4.834 -4.390 -3.685 1.00 97.94 71 ALA A N 1
ATOM 498 C CA . ALA A 1 71 ? -5.179 -4.954 -4.986 1.00 97.94 71 ALA A CA 1
ATOM 499 C C . ALA A 1 71 ? -3.916 -5.122 -5.851 1.00 97.94 71 ALA A C 1
ATOM 501 O O . ALA A 1 71 ? -3.565 -4.262 -6.661 1.00 97.94 71 ALA A O 1
ATOM 502 N N . VAL A 1 72 ? -3.209 -6.237 -5.662 1.00 97.06 72 VAL A N 1
ATOM 503 C CA . VAL A 1 72 ? -1.972 -6.557 -6.391 1.00 97.06 72 VAL A CA 1
ATOM 504 C C . VAL A 1 72 ? -2.281 -7.439 -7.603 1.00 97.06 72 VAL A C 1
ATOM 506 O O . VAL A 1 72 ? -2.411 -8.659 -7.488 1.00 97.06 72 VAL A O 1
ATOM 509 N N . LEU A 1 73 ? -2.404 -6.819 -8.781 1.00 94.06 73 LEU A N 1
ATOM 510 C CA . LEU A 1 73 ? -2.568 -7.548 -10.039 1.00 94.06 73 LEU A CA 1
ATOM 511 C C . LEU A 1 73 ? -1.215 -8.042 -10.553 1.00 94.06 73 LEU A C 1
ATOM 513 O O . LEU A 1 73 ? -0.414 -7.271 -11.075 1.00 94.06 73 LEU A O 1
ATOM 517 N N . ASP A 1 74 ? -1.026 -9.352 -10.491 1.00 89.44 74 ASP A N 1
ATOM 518 C CA . ASP A 1 74 ? 0.037 -10.053 -11.197 1.00 89.44 74 ASP A CA 1
ATOM 519 C C . ASP A 1 74 ? -0.522 -11.374 -11.727 1.00 89.44 74 ASP A C 1
ATOM 521 O O . ASP A 1 74 ? -1.087 -12.176 -10.981 1.00 89.44 74 ASP A O 1
ATOM 525 N N . ARG A 1 75 ? -0.417 -11.565 -13.043 1.00 89.12 75 ARG A N 1
ATOM 526 C CA . ARG A 1 75 ? -0.993 -12.718 -13.750 1.00 89.12 75 ARG A CA 1
ATOM 527 C C . ARG A 1 75 ? -0.143 -13.974 -13.610 1.00 89.12 75 ARG A C 1
ATOM 529 O O . ARG A 1 75 ? -0.590 -15.044 -14.010 1.00 89.12 75 ARG A O 1
ATOM 536 N N . ARG A 1 76 ? 1.067 -13.849 -13.065 1.00 90.25 76 ARG A N 1
ATOM 537 C CA . ARG A 1 76 ? 1.904 -14.996 -12.740 1.00 90.25 76 ARG A CA 1
ATOM 538 C C . ARG A 1 76 ? 1.325 -15.764 -11.557 1.00 90.25 76 ARG A C 1
ATOM 540 O O . ARG A 1 76 ? 0.893 -15.183 -10.554 1.00 90.25 76 ARG A O 1
ATOM 547 N N . GLU A 1 77 ? 1.343 -17.083 -11.675 1.00 88.12 77 GLU A N 1
ATOM 548 C CA . GLU A 1 77 ? 0.959 -17.986 -10.591 1.00 88.12 77 GLU A CA 1
ATOM 549 C C . GLU A 1 77 ? 1.920 -17.835 -9.403 1.00 88.12 77 GLU A C 1
ATOM 551 O O . GLU A 1 77 ? 1.484 -17.620 -8.275 1.00 88.12 77 GLU A O 1
ATOM 556 N N . ASP A 1 78 ? 3.220 -17.772 -9.690 1.00 92.31 78 ASP A N 1
ATOM 557 C CA . ASP A 1 78 ? 4.318 -17.598 -8.737 1.00 92.31 78 ASP A CA 1
ATOM 558 C C . ASP A 1 78 ? 4.614 -16.129 -8.390 1.00 92.31 78 ASP A C 1
ATOM 560 O O . ASP A 1 78 ? 5.752 -15.794 -8.073 1.00 92.31 78 ASP A O 1
ATOM 564 N N . SER A 1 79 ? 3.620 -15.236 -8.492 1.00 94.81 79 SER A N 1
ATOM 565 C CA . SER A 1 79 ? 3.819 -13.788 -8.351 1.00 94.81 79 SER A CA 1
ATOM 566 C C . SER A 1 79 ? 4.597 -13.423 -7.075 1.00 94.81 79 SER A C 1
ATOM 568 O O . SER A 1 79 ? 4.019 -13.455 -5.980 1.00 94.81 79 SER A O 1
ATOM 570 N N . PRO A 1 80 ? 5.865 -12.982 -7.193 1.00 95.00 80 PRO A N 1
ATOM 571 C CA . PRO A 1 80 ? 6.653 -12.598 -6.027 1.00 95.00 80 PRO A CA 1
ATOM 572 C C . PRO A 1 80 ? 6.114 -11.305 -5.409 1.00 95.00 80 PRO A C 1
ATOM 574 O O . PRO A 1 80 ? 6.173 -11.113 -4.201 1.00 95.00 80 PRO A O 1
ATOM 577 N N . THR A 1 81 ? 5.526 -10.424 -6.224 1.00 97.06 81 THR A N 1
ATOM 578 C CA . THR A 1 81 ? 4.905 -9.190 -5.740 1.00 97.06 81 THR A CA 1
ATOM 579 C C . THR A 1 81 ? 3.662 -9.487 -4.912 1.00 97.06 81 THR A C 1
ATOM 581 O O . THR A 1 81 ? 3.515 -8.930 -3.832 1.00 97.06 81 THR A O 1
ATOM 584 N N . ARG A 1 82 ? 2.770 -10.373 -5.374 1.00 97.25 82 ARG A N 1
ATOM 585 C CA . ARG A 1 82 ? 1.593 -10.764 -4.587 1.00 9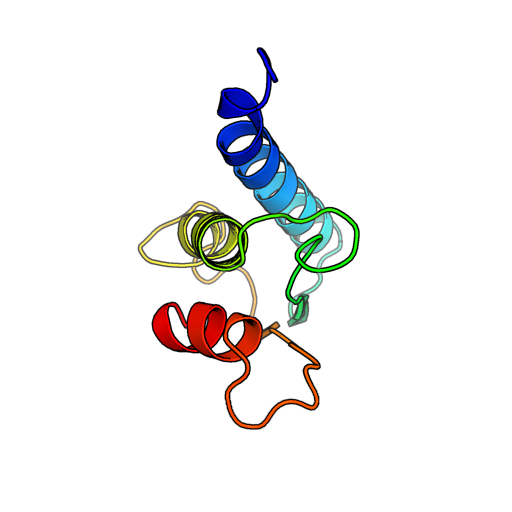7.25 82 ARG A CA 1
ATOM 586 C C . ARG A 1 82 ? 2.007 -11.502 -3.315 1.00 97.25 82 ARG A C 1
ATOM 588 O O . ARG A 1 82 ? 1.443 -11.211 -2.266 1.00 97.25 82 ARG A O 1
ATOM 595 N N . ALA A 1 83 ? 2.994 -12.398 -3.402 1.00 97.44 83 ALA A N 1
ATOM 596 C CA . ALA A 1 83 ? 3.527 -13.118 -2.247 1.00 97.44 83 ALA A CA 1
ATOM 597 C C . ALA A 1 83 ? 4.068 -12.158 -1.174 1.00 97.44 83 ALA A C 1
ATOM 599 O O . ALA A 1 83 ? 3.645 -12.247 -0.030 1.00 97.44 83 ALA A O 1
ATOM 600 N N . ALA A 1 84 ? 4.884 -11.168 -1.552 1.00 97.94 84 ALA A N 1
ATOM 601 C CA . ALA A 1 84 ? 5.447 -10.201 -0.605 1.00 97.94 84 ALA A CA 1
ATOM 602 C C . ALA A 1 84 ? 4.382 -9.397 0.165 1.00 97.94 84 ALA A C 1
ATOM 604 O O . ALA A 1 84 ? 4.576 -9.074 1.332 1.00 97.94 84 ALA A O 1
ATOM 605 N N . PHE A 1 85 ? 3.249 -9.066 -0.464 1.00 98.31 85 PHE A N 1
ATOM 606 C CA . PHE A 1 85 ? 2.146 -8.406 0.242 1.00 98.31 85 PHE A CA 1
ATOM 607 C C . PHE A 1 85 ? 1.374 -9.381 1.142 1.00 98.31 85 PHE A C 1
ATOM 609 O O . PHE A 1 85 ? 0.998 -8.993 2.242 1.00 98.31 85 PHE A O 1
ATOM 616 N N . ALA A 1 86 ? 1.172 -10.628 0.704 1.00 97.12 86 ALA A N 1
ATOM 617 C CA . ALA A 1 86 ? 0.488 -11.664 1.485 1.00 97.12 86 ALA A CA 1
ATOM 618 C C . ALA A 1 86 ? 1.305 -12.174 2.689 1.00 97.12 86 ALA A C 1
ATOM 620 O O . ALA A 1 86 ? 0.739 -12.695 3.640 1.00 97.12 86 ALA A O 1
ATOM 621 N N . GLU A 1 87 ? 2.633 -12.048 2.661 1.00 97.81 87 GLU A N 1
ATOM 622 C CA . GLU A 1 87 ? 3.490 -12.360 3.814 1.00 97.81 87 GLU A CA 1
ATOM 623 C C . GLU A 1 87 ? 3.386 -11.306 4.927 1.00 97.81 87 GLU A C 1
ATOM 625 O O . GLU A 1 87 ? 3.650 -11.605 6.090 1.00 97.81 87 GLU A O 1
ATOM 630 N N . VAL A 1 88 ? 3.014 -10.070 4.578 1.00 97.94 88 VAL A N 1
ATOM 631 C CA . VAL A 1 88 ? 2.967 -8.930 5.506 1.00 97.94 88 VAL A CA 1
ATOM 632 C C . VAL A 1 88 ? 1.560 -8.687 6.071 1.00 97.94 88 VAL A C 1
ATOM 634 O O . VAL A 1 88 ? 1.450 -8.244 7.216 1.00 97.94 88 VAL A O 1
ATOM 637 N N . PHE A 1 89 ? 0.505 -8.949 5.288 1.00 96.56 89 PHE A N 1
ATOM 638 C CA . PHE A 1 89 ? -0.904 -8.675 5.616 1.00 96.56 89 PHE A CA 1
ATOM 639 C C . PHE A 1 89 ? -1.777 -9.923 5.482 1.00 96.56 89 PHE A C 1
ATOM 641 O O . PHE A 1 89 ? -2.644 -10.111 6.365 1.00 96.56 89 PHE A O 1
#